Protein AF-A0A2E0KK40-F1 (afdb_monomer)

Structure (mmCIF, N/CA/C/O backbone):
data_AF-A0A2E0KK40-F1
#
_entry.id   AF-A0A2E0KK40-F1
#
loop_
_atom_site.group_PDB
_atom_site.id
_atom_site.type_symbol
_atom_site.label_atom_id
_atom_site.label_alt_id
_atom_site.label_comp_id
_atom_site.label_asym_id
_atom_site.label_entity_id
_atom_site.label_seq_id
_atom_site.pdbx_PDB_ins_code
_atom_site.Cartn_x
_atom_site.Cartn_y
_atom_site.Cartn_z
_atom_site.occupancy
_atom_site.B_iso_or_equiv
_atom_site.auth_seq_id
_atom_site.auth_comp_id
_atom_site.auth_asym_id
_atom_site.auth_atom_id
_atom_site.pdbx_PDB_model_num
ATOM 1 N N . MET A 1 1 ? -21.099 -7.842 -0.359 1.00 49.78 1 MET A N 1
ATOM 2 C CA . MET A 1 1 ? -20.176 -6.878 -1.002 1.00 49.78 1 MET A CA 1
ATOM 3 C C . MET A 1 1 ? -20.181 -5.511 -0.314 1.00 49.78 1 MET A C 1
ATOM 5 O O . MET A 1 1 ? -19.124 -5.120 0.148 1.00 49.78 1 MET A O 1
ATOM 9 N N . ARG A 1 2 ? -21.330 -4.825 -0.151 1.00 49.62 2 ARG A N 1
ATOM 10 C CA . ARG A 1 2 ? -21.441 -3.469 0.452 1.00 49.62 2 ARG A CA 1
ATOM 11 C C . ARG A 1 2 ? -20.616 -3.225 1.730 1.00 49.62 2 ARG A C 1
ATOM 13 O O . ARG A 1 2 ? -19.920 -2.221 1.804 1.00 49.62 2 ARG A O 1
ATOM 20 N N . LYS A 1 3 ? -20.634 -4.169 2.679 1.00 54.25 3 LYS A N 1
ATOM 21 C CA . LYS A 1 3 ? -19.889 -4.084 3.948 1.00 54.25 3 LYS A CA 1
ATOM 22 C C . LYS A 1 3 ? -18.373 -3.895 3.777 1.00 54.25 3 LYS A C 1
ATOM 24 O O . LYS A 1 3 ? -17.741 -3.177 4.538 1.00 54.25 3 LYS A O 1
ATOM 29 N N . TYR A 1 4 ? -17.778 -4.443 2.715 1.00 53.44 4 TYR A N 1
ATOM 30 C CA . TYR A 1 4 ? -16.333 -4.349 2.467 1.00 53.44 4 TYR A CA 1
ATOM 31 C C . TYR A 1 4 ? -15.886 -2.981 1.927 1.00 53.44 4 TYR A C 1
ATOM 33 O O . TYR A 1 4 ? -14.700 -2.680 1.992 1.00 53.44 4 TYR A O 1
ATOM 41 N N . PHE A 1 5 ? -16.821 -2.149 1.451 1.00 51.41 5 PHE A N 1
ATOM 42 C CA . PHE A 1 5 ? -16.537 -0.867 0.791 1.00 51.41 5 PHE A CA 1
ATOM 43 C C . PHE A 1 5 ? -16.977 0.363 1.603 1.00 51.41 5 PHE A C 1
ATOM 45 O O . PHE A 1 5 ? -16.934 1.478 1.094 1.00 51.41 5 PHE A O 1
ATOM 52 N N . GLN A 1 6 ? -17.415 0.184 2.852 1.00 61.12 6 GLN A N 1
ATOM 53 C CA . GLN A 1 6 ? -17.840 1.276 3.732 1.00 61.12 6 GLN A CA 1
ATOM 54 C C . GLN A 1 6 ? -16.865 1.454 4.898 1.00 61.12 6 GLN A C 1
ATOM 56 O O . GLN A 1 6 ? -16.451 0.482 5.524 1.00 61.12 6 GLN A O 1
ATOM 61 N N . PHE A 1 7 ? -16.546 2.704 5.230 1.00 67.19 7 PHE A N 1
ATOM 62 C CA . PHE A 1 7 ? -15.665 3.083 6.344 1.00 67.19 7 PHE A CA 1
ATOM 63 C C . PHE A 1 7 ? -16.337 3.015 7.731 1.00 67.19 7 PHE A C 1
ATOM 65 O O . PHE A 1 7 ? -15.792 3.499 8.715 1.00 67.19 7 PHE A O 1
ATOM 72 N N . THR A 1 8 ? -17.537 2.445 7.830 1.00 68.94 8 THR A N 1
ATOM 73 C CA . THR A 1 8 ? -18.388 2.522 9.029 1.00 68.94 8 THR A CA 1
ATOM 74 C C . THR A 1 8 ? -18.225 1.349 9.994 1.00 68.94 8 THR A C 1
ATOM 76 O O . THR A 1 8 ? -18.712 1.408 11.118 1.00 68.94 8 THR A O 1
ATOM 79 N N . GLU A 1 9 ? -17.572 0.270 9.569 1.00 84.00 9 GLU A N 1
ATOM 80 C CA . GLU A 1 9 ? -17.399 -0.945 10.371 1.00 84.00 9 GLU A CA 1
ATOM 81 C C . GLU A 1 9 ? -15.972 -1.067 10.917 1.00 84.00 9 GLU A C 1
ATOM 83 O O . GLU A 1 9 ? -15.040 -0.453 10.407 1.00 84.00 9 GLU A O 1
ATOM 88 N N . THR A 1 10 ? -15.782 -1.899 11.940 1.00 91.44 10 THR A N 1
ATOM 89 C CA . THR A 1 10 ? -14.471 -2.140 12.556 1.00 91.44 10 THR A CA 1
ATOM 90 C C . THR A 1 10 ? -14.002 -3.569 12.318 1.00 91.44 10 THR A C 1
ATOM 92 O O . THR A 1 10 ? -14.816 -4.488 12.194 1.00 91.44 10 THR A O 1
ATOM 95 N N . ILE A 1 11 ? -12.683 -3.769 12.294 1.00 93.38 11 ILE A N 1
ATOM 96 C CA . ILE A 1 11 ? -12.059 -5.091 12.136 1.00 93.38 11 ILE A CA 1
ATOM 97 C C . ILE A 1 11 ? -11.094 -5.410 13.286 1.00 93.38 11 ILE A C 1
ATOM 99 O O . ILE A 1 11 ? -10.470 -4.517 13.871 1.00 93.38 11 ILE A O 1
ATOM 103 N N . SER A 1 12 ? -10.983 -6.702 13.606 1.00 94.31 12 SER A N 1
ATOM 104 C CA . SER A 1 12 ? -10.024 -7.233 14.581 1.00 94.31 12 SER A CA 1
ATOM 105 C C . SER A 1 12 ? -8.595 -7.211 14.026 1.00 94.31 12 SER A C 1
ATOM 107 O O . SER A 1 12 ? -8.398 -7.073 12.819 1.00 94.31 12 SER A O 1
ATOM 109 N N . GLY A 1 13 ? -7.595 -7.394 14.895 1.00 93.06 13 GLY A N 1
ATOM 110 C CA . GLY A 1 13 ? -6.191 -7.531 14.481 1.00 93.06 13 GLY A CA 1
ATOM 111 C C . GLY A 1 13 ? -5.953 -8.735 13.561 1.00 93.06 13 GLY A C 1
ATOM 112 O O . GLY A 1 13 ? -5.247 -8.621 12.565 1.00 93.06 13 GLY A O 1
ATOM 113 N N . LEU A 1 14 ? -6.634 -9.860 13.813 1.00 93.25 14 LEU A N 1
ATOM 114 C CA . LEU A 1 14 ? -6.574 -11.034 12.936 1.00 93.25 14 LEU A CA 1
ATOM 115 C C . LEU A 1 14 ? -7.171 -10.746 11.551 1.00 93.25 14 LEU A C 1
ATOM 117 O O . LEU A 1 14 ? -6.553 -11.054 10.538 1.00 93.25 14 LEU A O 1
ATOM 121 N N . ASN A 1 15 ? -8.349 -10.116 11.485 1.00 93.12 15 ASN A N 1
ATOM 122 C CA . ASN A 1 15 ? -8.947 -9.743 10.200 1.00 93.12 15 ASN A CA 1
ATOM 123 C C . ASN A 1 15 ? -8.103 -8.698 9.466 1.00 93.12 15 ASN A C 1
ATOM 125 O O . ASN A 1 15 ? -8.040 -8.730 8.242 1.00 93.12 15 ASN A O 1
ATOM 129 N N . TYR A 1 16 ? -7.457 -7.787 10.196 1.00 95.25 16 TYR A N 1
ATOM 130 C CA . TYR A 1 16 ? -6.485 -6.856 9.634 1.00 95.25 16 TYR A CA 1
ATOM 131 C C . TYR A 1 16 ? -5.321 -7.612 8.981 1.00 95.25 16 TYR A C 1
ATOM 133 O O . TYR A 1 16 ? -5.089 -7.432 7.790 1.00 95.25 16 TYR A O 1
ATOM 141 N N . PHE A 1 17 ? -4.686 -8.544 9.699 1.00 95.50 17 PHE A N 1
ATOM 142 C CA . PHE A 1 17 ? -3.610 -9.387 9.167 1.00 95.50 17 PHE A CA 1
ATOM 143 C C . PHE A 1 17 ? -4.011 -10.151 7.900 1.00 95.50 17 PHE A C 1
ATOM 145 O O . PHE A 1 17 ? -3.331 -10.077 6.880 1.00 95.50 17 PHE A O 1
ATOM 152 N N . LEU A 1 18 ? -5.152 -10.846 7.934 1.00 95.25 18 LEU A N 1
ATOM 153 C CA . LEU A 1 18 ? -5.648 -11.611 6.786 1.00 95.25 18 LEU A CA 1
ATOM 154 C C . LEU A 1 18 ? -5.932 -10.715 5.575 1.00 95.25 18 LEU A C 1
ATOM 156 O O . LEU A 1 18 ? -5.722 -11.128 4.436 1.00 95.25 18 LEU A O 1
ATOM 160 N N . ARG A 1 19 ? -6.382 -9.477 5.803 1.00 94.31 19 ARG A N 1
ATOM 161 C CA . ARG A 1 19 ? -6.578 -8.498 4.731 1.00 94.31 19 ARG A CA 1
ATOM 162 C C . ARG A 1 19 ? -5.255 -7.993 4.167 1.00 94.31 19 ARG A C 1
ATOM 164 O O . ARG A 1 19 ? -5.191 -7.814 2.961 1.00 94.31 19 ARG A O 1
ATOM 171 N N . LEU A 1 20 ? -4.201 -7.836 4.970 1.00 94.62 20 LEU A N 1
ATOM 172 C CA . LEU A 1 20 ? -2.863 -7.535 4.441 1.00 94.62 20 LEU A CA 1
ATOM 173 C C . LEU A 1 20 ? -2.368 -8.654 3.512 1.00 94.62 20 LEU A C 1
ATOM 175 O O . LEU A 1 20 ? -1.895 -8.376 2.414 1.00 94.62 20 LEU A O 1
ATOM 179 N N . LEU A 1 21 ? -2.566 -9.920 3.893 1.00 95.31 21 LEU A N 1
ATOM 180 C CA . LEU A 1 21 ? -2.242 -11.056 3.022 1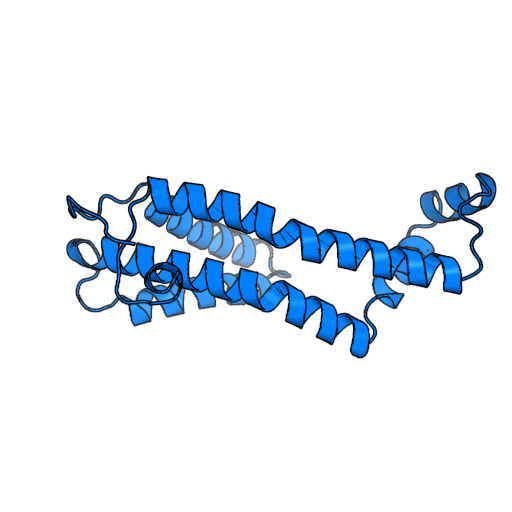.00 95.31 21 LEU A CA 1
ATOM 181 C C . LEU A 1 21 ? -3.087 -11.058 1.742 1.00 95.31 21 LEU A C 1
ATOM 183 O O . LEU A 1 21 ? -2.569 -11.286 0.652 1.00 95.31 21 LEU A O 1
ATOM 187 N N . PHE A 1 22 ? -4.383 -10.756 1.848 1.00 94.75 22 PHE A N 1
ATOM 188 C CA . PHE A 1 22 ? -5.249 -10.638 0.676 1.00 94.75 22 PHE A CA 1
ATOM 189 C C . PHE A 1 22 ? -4.845 -9.474 -0.237 1.00 94.75 22 PHE A C 1
ATOM 191 O O . PHE A 1 22 ? -4.934 -9.600 -1.454 1.00 94.75 22 PHE A O 1
ATOM 198 N N . PHE A 1 23 ? -4.359 -8.362 0.317 1.00 94.75 23 PHE A N 1
ATOM 199 C CA . PHE A 1 23 ? -3.832 -7.253 -0.475 1.00 94.75 23 PHE A CA 1
ATOM 200 C C . PHE A 1 23 ? -2.634 -7.687 -1.328 1.00 94.75 23 PHE A C 1
ATOM 202 O O . PHE A 1 23 ? -2.600 -7.347 -2.504 1.00 94.75 23 PHE A O 1
ATOM 209 N N . ILE A 1 24 ? -1.723 -8.515 -0.802 1.00 94.38 24 ILE A N 1
ATOM 210 C CA . ILE A 1 24 ? -0.617 -9.091 -1.594 1.00 94.38 24 ILE A CA 1
ATOM 211 C C . ILE A 1 24 ? -1.165 -9.884 -2.790 1.00 94.38 24 ILE A C 1
ATOM 213 O O . ILE A 1 24 ? -0.683 -9.736 -3.911 1.00 94.38 24 ILE A O 1
ATOM 217 N N . VAL A 1 25 ? -2.225 -10.670 -2.584 1.00 94.00 25 VAL A N 1
ATOM 218 C CA . VAL A 1 25 ? -2.897 -11.405 -3.670 1.00 94.00 25 VAL A CA 1
ATOM 219 C C . VAL A 1 25 ? -3.538 -10.448 -4.686 1.00 94.00 25 VAL A C 1
ATOM 221 O O . VAL A 1 25 ? -3.467 -10.694 -5.889 1.00 94.00 25 VAL A O 1
ATOM 224 N N . LEU A 1 26 ? -4.112 -9.326 -4.238 1.00 93.12 26 LEU A N 1
ATOM 225 C CA . LEU A 1 26 ? -4.667 -8.291 -5.121 1.00 93.12 26 LEU A CA 1
ATOM 226 C C . LEU A 1 26 ? -3.609 -7.571 -5.971 1.00 93.12 26 LEU A C 1
ATOM 228 O O . LEU A 1 26 ? -3.980 -6.941 -6.960 1.00 93.12 26 LEU A O 1
ATOM 232 N N . LEU A 1 27 ? -2.319 -7.667 -5.634 1.00 94.69 27 LEU A N 1
ATOM 233 C CA . LEU A 1 27 ? -1.234 -7.118 -6.455 1.00 94.69 27 LEU A CA 1
ATOM 234 C C . LEU A 1 27 ? -0.843 -8.033 -7.623 1.00 94.69 27 LEU A C 1
ATOM 236 O O . LEU A 1 27 ? -0.197 -7.563 -8.558 1.00 94.69 27 LEU A O 1
ATOM 2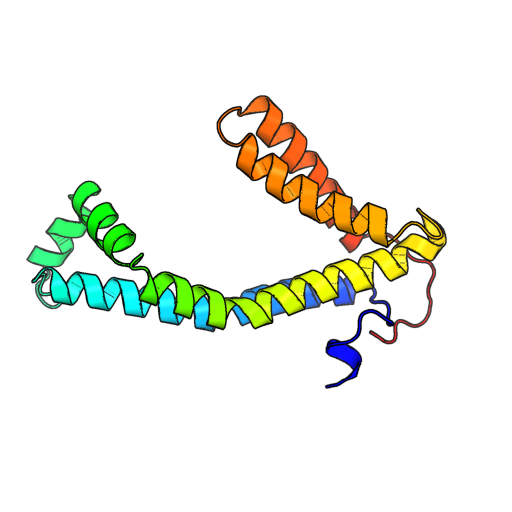40 N N . ILE A 1 28 ? -1.264 -9.304 -7.633 1.00 95.00 28 ILE A N 1
ATOM 241 C CA . ILE A 1 28 ? -0.913 -10.260 -8.698 1.00 95.00 28 ILE A CA 1
ATOM 242 C C . ILE A 1 28 ? -1.309 -9.747 -10.097 1.00 95.00 28 ILE A C 1
ATOM 244 O O . ILE A 1 28 ? -0.460 -9.779 -10.986 1.00 95.00 28 ILE A O 1
ATOM 248 N N . PRO A 1 29 ? -2.527 -9.217 -10.338 1.00 94.56 29 PRO A N 1
ATOM 249 C CA . PRO A 1 29 ? -2.881 -8.657 -11.644 1.00 94.56 29 PRO A CA 1
ATOM 250 C C . PRO A 1 29 ? -1.998 -7.473 -12.058 1.00 94.56 29 PRO A C 1
ATOM 252 O O . PRO A 1 29 ? -1.661 -7.348 -13.233 1.00 94.56 29 PRO A O 1
ATOM 255 N N . VAL A 1 30 ? -1.593 -6.629 -11.100 1.00 95.75 30 VAL A N 1
ATOM 256 C CA . VAL A 1 30 ? -0.677 -5.503 -11.348 1.00 95.75 30 VAL A CA 1
ATOM 257 C C . VAL A 1 30 ? 0.698 -6.030 -11.755 1.00 95.75 30 VAL A C 1
ATOM 259 O O . VAL A 1 30 ? 1.267 -5.550 -12.730 1.00 95.75 30 VAL A O 1
ATOM 262 N N . MET A 1 31 ? 1.204 -7.057 -11.065 1.00 95.69 31 MET A N 1
ATOM 263 C CA . MET A 1 31 ? 2.476 -7.699 -11.403 1.00 95.69 31 MET A CA 1
ATOM 264 C C . MET A 1 31 ? 2.449 -8.366 -12.780 1.00 95.69 31 MET A C 1
ATOM 266 O O . MET A 1 31 ? 3.381 -8.188 -13.557 1.00 95.69 31 MET A O 1
ATOM 270 N N . ILE A 1 32 ? 1.387 -9.110 -13.103 1.00 96.38 32 ILE A N 1
ATOM 271 C CA . ILE A 1 32 ? 1.232 -9.751 -14.418 1.00 96.38 32 ILE A CA 1
ATOM 272 C C . ILE A 1 32 ? 1.236 -8.690 -15.520 1.00 96.38 32 ILE A C 1
ATOM 274 O O . ILE A 1 32 ? 1.944 -8.840 -16.514 1.00 96.38 32 ILE A O 1
ATOM 278 N N . LEU A 1 33 ? 0.480 -7.605 -15.331 1.00 96.69 33 LEU A N 1
ATOM 279 C CA . LEU A 1 33 ? 0.455 -6.497 -16.279 1.00 96.69 33 LEU A CA 1
ATOM 280 C C . LEU A 1 33 ? 1.833 -5.841 -16.413 1.00 96.69 33 LEU A C 1
ATOM 282 O O . LEU A 1 33 ? 2.273 -5.590 -17.529 1.00 96.69 33 LEU A O 1
ATOM 286 N N . PHE A 1 34 ? 2.532 -5.603 -15.304 1.00 96.25 34 PHE A N 1
ATOM 287 C CA . PHE A 1 34 ? 3.882 -5.047 -15.325 1.00 96.25 34 PHE A CA 1
ATOM 288 C C . PHE A 1 34 ? 4.847 -5.921 -16.139 1.00 96.25 34 PHE A C 1
ATOM 290 O O . PHE A 1 34 ? 5.488 -5.418 -17.058 1.00 96.25 34 PHE A O 1
ATOM 297 N N . PHE A 1 35 ? 4.891 -7.233 -15.887 1.00 94.62 35 PHE A N 1
ATOM 298 C CA . PHE A 1 35 ? 5.744 -8.145 -16.659 1.00 94.62 35 PHE A CA 1
ATOM 299 C C . PHE A 1 35 ? 5.358 -8.213 -18.136 1.00 94.62 35 PHE A C 1
ATOM 301 O O . PHE A 1 35 ? 6.235 -8.288 -18.993 1.00 94.62 35 PHE A O 1
ATOM 308 N N . PHE A 1 36 ? 4.065 -8.143 -18.452 1.00 95.00 36 PHE A N 1
ATOM 309 C CA . PHE A 1 36 ? 3.608 -8.064 -19.836 1.00 95.00 36 PHE A CA 1
ATOM 310 C C . PHE A 1 36 ? 4.124 -6.797 -20.536 1.00 95.00 36 PHE A C 1
ATOM 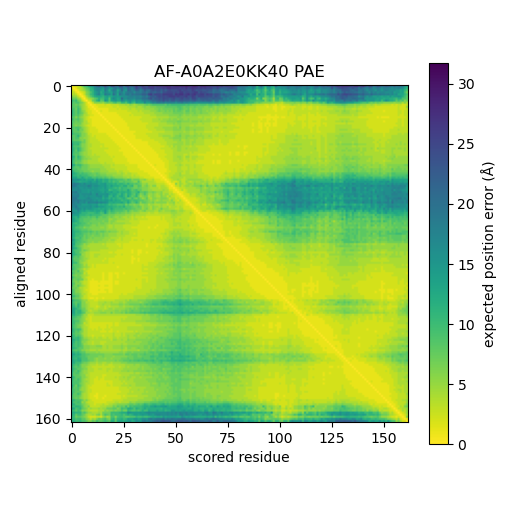312 O O . PHE A 1 36 ? 4.574 -6.865 -21.679 1.00 95.00 36 PHE A O 1
ATOM 319 N N . LEU A 1 37 ? 4.104 -5.650 -19.852 1.00 95.56 37 LEU A N 1
ATOM 320 C CA . LEU A 1 37 ? 4.629 -4.392 -20.385 1.00 95.56 37 LEU A CA 1
ATOM 321 C C . LEU A 1 37 ? 6.150 -4.442 -20.573 1.00 95.56 37 LEU A C 1
ATOM 323 O O . LEU A 1 37 ? 6.625 -4.016 -21.620 1.00 95.56 37 LEU A O 1
ATOM 327 N N . VAL A 1 38 ? 6.897 -5.028 -19.632 1.00 93.44 38 VAL A N 1
ATOM 328 C CA . VAL A 1 38 ? 8.343 -5.285 -19.800 1.00 93.44 38 VAL A CA 1
ATOM 329 C C . VAL A 1 38 ? 8.597 -6.173 -21.018 1.00 93.44 38 VAL A C 1
ATOM 331 O O . VAL A 1 38 ? 9.410 -5.827 -21.868 1.00 93.44 38 VAL A O 1
ATOM 334 N N . GLY A 1 39 ? 7.858 -7.275 -21.165 1.00 91.12 39 GLY A N 1
ATOM 335 C CA . GLY A 1 39 ? 7.986 -8.166 -22.321 1.00 91.12 39 GLY A CA 1
ATOM 336 C C . GLY A 1 39 ? 7.699 -7.467 -23.653 1.00 91.12 39 GLY A C 1
ATOM 337 O O . GLY A 1 39 ? 8.382 -7.720 -24.643 1.00 91.12 39 GLY A O 1
ATOM 338 N N . LYS A 1 40 ? 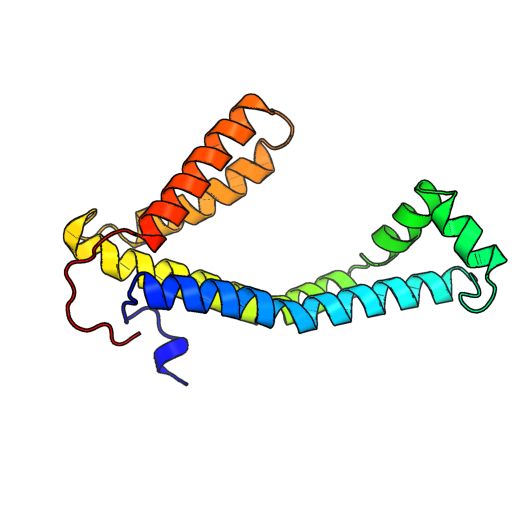6.729 -6.546 -23.679 1.00 92.06 40 LYS A N 1
ATOM 339 C CA . LYS A 1 40 ? 6.448 -5.709 -24.851 1.00 92.06 40 LYS A CA 1
ATOM 340 C C . LYS A 1 40 ? 7.642 -4.824 -25.223 1.00 92.06 40 LYS A C 1
ATOM 342 O O . LYS A 1 40 ? 7.959 -4.747 -26.406 1.00 92.06 40 LYS A O 1
ATOM 347 N N . GLU A 1 41 ? 8.293 -4.187 -24.254 1.00 91.88 41 GLU A N 1
ATOM 348 C CA . GLU A 1 41 ? 9.474 -3.353 -24.524 1.00 91.88 41 GLU A CA 1
ATOM 349 C C . GLU A 1 41 ? 10.676 -4.187 -24.987 1.00 91.88 41 GLU A C 1
ATOM 351 O O . GLU A 1 41 ? 11.373 -3.786 -25.914 1.00 91.88 41 GLU A O 1
ATOM 356 N N . ILE A 1 42 ? 10.867 -5.394 -24.440 1.00 90.38 42 ILE A N 1
ATOM 357 C CA . ILE A 1 42 ? 11.898 -6.335 -24.916 1.00 90.38 42 ILE A CA 1
ATOM 358 C C . ILE A 1 42 ? 11.652 -6.739 -26.377 1.00 90.38 42 ILE A C 1
ATOM 360 O O . ILE A 1 42 ? 12.575 -6.763 -27.184 1.00 90.38 42 ILE A O 1
ATOM 364 N N . MET A 1 43 ? 10.403 -7.020 -26.755 1.00 87.81 43 MET A N 1
ATOM 365 C CA . MET A 1 43 ? 10.076 -7.318 -28.155 1.00 87.81 43 MET A CA 1
ATOM 366 C C . MET A 1 43 ? 10.278 -6.098 -29.068 1.00 87.81 43 MET A C 1
ATOM 368 O O . MET A 1 43 ? 10.664 -6.252 -30.225 1.00 87.81 43 MET A O 1
ATOM 372 N N . ALA A 1 44 ? 10.031 -4.888 -28.562 1.00 88.75 44 ALA A N 1
ATOM 373 C CA . ALA A 1 44 ? 10.219 -3.650 -29.314 1.00 88.75 44 ALA A CA 1
ATOM 374 C C . ALA A 1 44 ? 11.700 -3.277 -29.507 1.00 88.75 44 ALA A C 1
ATOM 376 O O . ALA A 1 44 ? 12.032 -2.656 -30.516 1.00 88.75 44 ALA A O 1
ATOM 377 N N . SER A 1 45 ? 12.588 -3.677 -28.591 1.00 87.31 45 SER A N 1
ATOM 378 C CA . SER A 1 45 ? 14.033 -3.430 -28.696 1.00 87.31 45 SER A CA 1
ATOM 379 C C . SER A 1 45 ? 14.742 -4.327 -29.718 1.00 87.31 45 SER A C 1
ATOM 381 O O . SER A 1 45 ? 15.914 -4.108 -30.020 1.00 87.31 45 SER A O 1
ATOM 383 N N . GLY A 1 46 ? 14.043 -5.320 -30.281 1.00 84.75 46 GLY A N 1
ATOM 384 C CA . GLY A 1 46 ? 14.599 -6.265 -31.252 1.00 84.75 46 GLY A CA 1
ATOM 385 C C . GLY A 1 46 ? 15.388 -7.415 -30.623 1.00 84.75 46 GLY A C 1
ATOM 386 O O . GLY A 1 46 ? 16.037 -8.169 -31.346 1.00 84.75 46 GLY A O 1
ATOM 387 N N . ILE A 1 47 ? 15.327 -7.569 -29.296 1.00 85.88 47 ILE A N 1
ATOM 388 C CA . ILE A 1 47 ? 15.922 -8.703 -28.589 1.00 85.88 47 ILE A CA 1
ATOM 389 C C . ILE A 1 47 ? 15.054 -9.942 -28.824 1.00 85.88 47 ILE A C 1
ATOM 391 O O . ILE A 1 47 ? 13.903 -10.010 -28.388 1.00 85.88 47 ILE A O 1
ATOM 395 N N . ASP A 1 48 ? 15.622 -10.947 -29.491 1.00 83.69 48 ASP A N 1
ATOM 396 C CA . ASP A 1 48 ? 14.967 -12.242 -29.650 1.00 83.69 48 ASP A CA 1
ATOM 397 C C . ASP A 1 48 ? 15.142 -13.087 -28.388 1.00 83.69 48 ASP A C 1
ATOM 399 O O . ASP A 1 48 ? 16.140 -13.780 -28.224 1.00 83.69 48 ASP A O 1
ATOM 403 N N . VAL A 1 49 ? 14.150 -13.057 -27.499 1.00 80.38 49 VAL A N 1
ATOM 404 C CA . VAL A 1 49 ? 14.148 -13.805 -26.227 1.00 80.38 49 VAL A CA 1
ATOM 405 C C . VAL A 1 49 ? 14.216 -15.330 -26.429 1.00 80.38 49 VAL A C 1
ATOM 407 O O . VAL A 1 49 ? 14.474 -16.064 -25.476 1.00 80.38 49 VAL A O 1
ATOM 410 N N . MET A 1 50 ? 14.010 -15.830 -27.654 1.00 83.62 50 MET A N 1
ATOM 411 C CA . MET A 1 50 ? 14.189 -17.246 -27.989 1.00 83.62 50 MET A CA 1
ATOM 412 C C . MET A 1 50 ? 15.646 -17.605 -28.313 1.00 83.62 50 MET A C 1
ATOM 414 O O . MET A 1 50 ? 15.978 -18.792 -28.343 1.00 83.62 50 MET A O 1
ATOM 418 N N . ASP A 1 51 ? 16.515 -16.613 -28.519 1.00 86.25 51 ASP A N 1
ATOM 419 C CA . ASP A 1 51 ? 17.957 -16.782 -28.673 1.00 86.25 51 ASP A CA 1
ATOM 420 C C . ASP A 1 51 ? 18.665 -16.635 -27.309 1.00 86.25 51 ASP A C 1
ATOM 422 O O . ASP A 1 51 ? 18.719 -15.536 -26.750 1.00 86.25 51 ASP A O 1
ATOM 426 N N . PRO A 1 52 ? 19.271 -17.708 -26.765 1.00 83.12 52 PRO A N 1
ATOM 427 C CA . PRO A 1 52 ? 20.011 -17.648 -25.504 1.00 83.12 52 PRO A CA 1
ATOM 428 C C . PRO A 1 52 ? 21.135 -16.603 -25.487 1.00 83.12 52 PRO A C 1
ATOM 430 O O . PRO A 1 52 ? 21.477 -16.087 -24.420 1.00 83.12 52 PRO A O 1
ATOM 433 N N . SER A 1 53 ?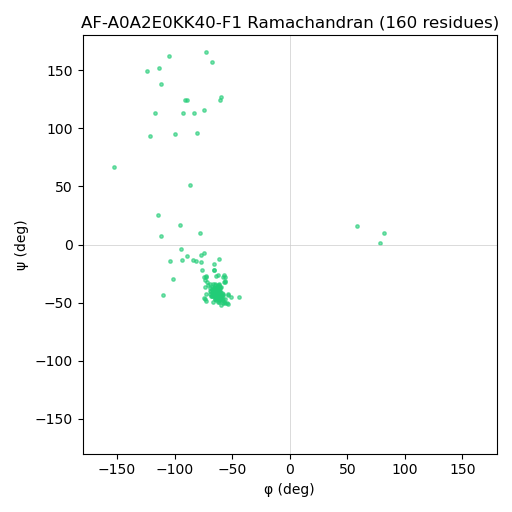 21.713 -16.276 -26.648 1.00 83.31 53 SER A N 1
ATOM 434 C CA . SER A 1 53 ? 22.776 -15.275 -26.745 1.00 83.31 53 SER A CA 1
ATOM 435 C C . SER A 1 53 ? 22.259 -13.856 -26.480 1.00 83.31 53 SER A C 1
ATOM 437 O O . SER A 1 53 ? 22.941 -13.069 -25.822 1.00 83.31 53 SER A O 1
ATOM 439 N N . SER A 1 54 ? 21.021 -13.551 -26.873 1.00 80.44 54 SER A N 1
ATOM 440 C CA . SER A 1 54 ? 20.388 -12.248 -26.645 1.00 80.44 54 SER A CA 1
ATOM 441 C C . SER A 1 54 ? 19.988 -12.060 -25.171 1.00 80.44 54 SER A C 1
ATOM 443 O O . SER A 1 54 ? 20.160 -10.982 -24.602 1.00 80.44 54 SER A O 1
ATOM 445 N N . VAL A 1 55 ? 19.546 -13.137 -24.511 1.00 81.44 55 VAL A N 1
ATOM 446 C CA . VAL A 1 55 ? 19.218 -13.146 -23.077 1.00 81.44 55 VAL A CA 1
ATOM 447 C C . VAL A 1 55 ? 20.478 -12.929 -22.241 1.00 81.44 55 VAL A C 1
ATOM 449 O O . VAL A 1 55 ? 20.460 -12.159 -21.280 1.00 81.44 55 VAL A O 1
ATOM 452 N N . SER A 1 56 ? 21.599 -13.528 -22.656 1.00 82.75 56 SER A N 1
ATOM 453 C CA . SER A 1 56 ? 22.895 -13.307 -22.008 1.00 82.75 56 SER A CA 1
ATOM 454 C C . SER A 1 56 ? 23.377 -11.856 -22.125 1.00 82.75 56 SER A C 1
ATOM 456 O O . SER A 1 56 ? 24.091 -11.380 -21.245 1.00 82.75 56 SER A O 1
ATOM 458 N N . ALA A 1 57 ? 22.962 -11.123 -23.164 1.00 79.06 57 ALA A N 1
ATOM 459 C CA . ALA A 1 57 ? 23.285 -9.706 -23.295 1.00 79.06 57 ALA A CA 1
ATOM 460 C C . ALA A 1 57 ? 22.545 -8.854 -22.250 1.00 79.06 57 ALA A C 1
ATOM 462 O O . ALA A 1 57 ? 23.148 -7.951 -21.684 1.00 79.06 57 ALA A O 1
ATOM 463 N N . ILE A 1 58 ? 21.286 -9.180 -21.926 1.00 82.50 58 ILE A N 1
ATOM 464 C CA . ILE A 1 58 ? 20.535 -8.505 -20.850 1.00 82.50 58 ILE A CA 1
ATOM 465 C C . ILE A 1 58 ? 21.145 -8.817 -19.478 1.00 82.50 58 ILE A C 1
ATOM 467 O O . ILE A 1 58 ? 21.272 -7.926 -18.644 1.00 82.50 58 ILE A O 1
ATOM 471 N N . GLU A 1 59 ? 21.522 -10.073 -19.226 1.00 84.31 59 GLU A N 1
ATOM 472 C CA . GLU A 1 59 ? 22.085 -10.484 -17.931 1.00 84.31 59 GLU A CA 1
ATOM 473 C C . GLU A 1 59 ? 23.440 -9.818 -17.648 1.00 84.31 59 GLU A C 1
ATOM 475 O O . GLU A 1 59 ? 23.724 -9.435 -16.513 1.00 84.31 59 GLU A O 1
ATOM 480 N N . ASN A 1 60 ? 24.260 -9.647 -18.688 1.00 88.56 60 ASN A N 1
ATOM 481 C CA . ASN A 1 60 ? 25.594 -9.064 -18.570 1.00 88.56 60 ASN A CA 1
ATOM 482 C C . ASN A 1 60 ? 25.618 -7.533 -18.717 1.00 88.56 60 ASN A C 1
ATOM 484 O O . ASN A 1 60 ? 26.653 -6.925 -18.437 1.00 88.56 60 ASN A O 1
ATOM 488 N N . ASP A 1 61 ? 24.507 -6.907 -19.120 1.00 90.12 61 ASP A N 1
ATOM 489 C CA . ASP A 1 61 ? 24.386 -5.455 -19.259 1.00 90.12 61 ASP A CA 1
ATOM 490 C C . ASP A 1 61 ? 23.254 -4.884 -18.375 1.00 90.12 61 ASP A C 1
ATOM 492 O O . ASP A 1 61 ? 22.091 -4.790 -18.787 1.00 90.12 61 ASP A O 1
ATOM 496 N N . PRO A 1 62 ? 23.577 -4.442 -17.145 1.00 88.00 62 PRO A N 1
ATOM 497 C CA . PRO A 1 62 ? 22.590 -3.853 -16.247 1.00 88.00 62 PRO A CA 1
ATOM 498 C C . PRO A 1 62 ? 22.026 -2.518 -16.758 1.00 88.00 62 PRO A C 1
ATOM 500 O O . PRO A 1 62 ? 20.932 -2.134 -16.338 1.00 88.00 62 PRO A O 1
ATOM 503 N N . ALA A 1 63 ? 22.732 -1.805 -17.647 1.00 91.88 63 ALA A N 1
ATOM 504 C CA . ALA A 1 63 ? 22.220 -0.572 -18.239 1.00 91.88 63 ALA A CA 1
ATOM 505 C C . ALA A 1 63 ? 21.110 -0.883 -19.248 1.00 91.88 63 ALA A C 1
ATOM 507 O O . ALA A 1 63 ? 20.052 -0.256 -19.193 1.00 91.88 63 ALA A O 1
ATOM 508 N N . LEU A 1 64 ? 21.303 -1.911 -20.078 1.00 89.56 64 LEU A N 1
ATOM 509 C CA . LEU A 1 64 ? 20.271 -2.417 -20.983 1.00 89.56 64 LEU A CA 1
ATOM 510 C C . LEU A 1 64 ? 19.044 -2.924 -20.212 1.00 89.56 64 LEU A C 1
ATOM 512 O O . LEU A 1 64 ? 17.912 -2.584 -20.550 1.00 89.56 64 LEU A O 1
ATOM 516 N N . ALA A 1 65 ? 19.243 -3.694 -19.138 1.00 89.06 65 ALA A N 1
ATOM 517 C CA . ALA A 1 65 ? 18.137 -4.159 -18.298 1.00 89.06 65 ALA A CA 1
ATOM 518 C C . ALA A 1 65 ? 17.335 -2.986 -17.700 1.00 89.06 65 ALA A C 1
ATOM 520 O O . ALA A 1 65 ? 16.100 -3.010 -17.690 1.00 89.06 65 ALA A O 1
ATOM 521 N N . LEU A 1 66 ? 18.023 -1.937 -17.238 1.00 92.06 66 LEU A N 1
ATOM 522 C CA . LEU A 1 66 ? 17.379 -0.732 -16.722 1.00 92.06 66 LEU A CA 1
ATOM 523 C C . LEU A 1 66 ? 16.641 0.040 -17.822 1.00 92.06 66 LEU A C 1
ATOM 525 O O . LEU A 1 66 ? 15.537 0.522 -17.575 1.00 92.06 66 LEU A O 1
ATOM 529 N N . GLU A 1 67 ? 17.203 0.148 -19.025 1.00 92.25 67 GLU A N 1
ATOM 530 C CA . GLU A 1 67 ? 16.555 0.794 -20.173 1.00 92.25 67 GLU A CA 1
ATOM 531 C C . GLU A 1 67 ? 15.251 0.081 -20.543 1.00 92.25 67 GLU A C 1
ATOM 533 O O . GLU A 1 67 ? 14.212 0.723 -20.672 1.00 92.25 67 GLU A O 1
ATOM 538 N N . LEU A 1 68 ? 15.265 -1.251 -20.606 1.00 91.62 68 LEU A N 1
ATOM 539 C CA . LEU A 1 68 ? 14.084 -2.055 -20.925 1.00 91.62 68 LEU A CA 1
ATOM 540 C C . LEU A 1 68 ? 12.986 -1.897 -19.870 1.00 91.62 68 LEU A C 1
ATOM 542 O O . LEU A 1 68 ? 11.812 -1.748 -20.207 1.00 91.62 68 LEU A O 1
ATOM 546 N N . VAL A 1 69 ? 13.356 -1.889 -18.585 1.00 93.44 69 VAL A N 1
ATOM 547 C CA . VAL A 1 69 ? 12.404 -1.667 -17.488 1.00 93.44 69 VAL A CA 1
ATOM 548 C C . VAL A 1 69 ? 11.884 -0.231 -17.492 1.00 93.44 69 VAL A C 1
ATOM 550 O O . VAL A 1 69 ? 10.683 -0.015 -17.344 1.00 93.44 69 VAL A O 1
ATOM 553 N N . THR A 1 70 ? 12.750 0.766 -17.668 1.00 94.06 70 THR A N 1
ATOM 554 C CA . THR A 1 70 ? 12.338 2.178 -17.636 1.00 94.06 70 THR A CA 1
ATOM 555 C C . THR A 1 70 ? 11.535 2.583 -18.870 1.00 94.06 70 THR A C 1
ATOM 557 O O . THR A 1 70 ? 10.583 3.355 -18.741 1.00 94.06 70 THR A O 1
ATOM 560 N N . GLY A 1 71 ? 11.821 1.983 -20.028 1.00 93.31 71 GLY A N 1
ATOM 561 C CA . GLY A 1 71 ? 11.053 2.113 -21.267 1.00 93.31 71 GLY A CA 1
ATOM 562 C C . GLY A 1 71 ? 9.588 1.706 -21.106 1.00 93.31 71 GLY A C 1
ATOM 563 O O . GLY A 1 71 ? 8.708 2.270 -21.758 1.00 93.31 71 GLY A O 1
ATOM 564 N N . THR A 1 72 ? 9.282 0.824 -20.146 1.00 94.06 72 THR A N 1
ATOM 565 C CA . THR A 1 72 ? 7.891 0.452 -19.848 1.00 94.06 72 THR A CA 1
ATOM 566 C C . THR A 1 72 ? 7.067 1.604 -19.287 1.00 94.06 72 THR A C 1
ATOM 568 O O . THR A 1 72 ? 5.842 1.576 -19.408 1.00 94.06 72 THR A O 1
ATOM 571 N N . PHE A 1 73 ? 7.678 2.641 -18.710 1.00 94.81 73 PHE A N 1
ATOM 572 C CA . PHE A 1 73 ? 6.966 3.745 -18.061 1.00 94.81 73 PHE A CA 1
ATOM 573 C C . PHE A 1 73 ? 6.569 4.860 -19.039 1.00 94.81 73 PHE A C 1
ATOM 575 O O . PHE A 1 73 ? 6.779 6.047 -18.795 1.00 94.81 73 PHE A O 1
ATOM 582 N N . THR A 1 74 ? 5.920 4.493 -20.144 1.00 95.44 74 THR A N 1
ATOM 583 C CA . THR A 1 74 ? 5.211 5.466 -20.989 1.00 95.44 74 THR A CA 1
ATOM 584 C C . THR A 1 74 ? 3.991 6.032 -20.255 1.00 95.44 74 THR A C 1
ATOM 586 O O . THR A 1 74 ? 3.421 5.383 -19.375 1.00 95.44 74 THR A O 1
ATOM 589 N N . THR A 1 75 ? 3.513 7.222 -20.640 1.00 95.25 75 THR A N 1
ATOM 590 C CA . THR A 1 75 ? 2.325 7.842 -20.019 1.00 95.25 75 THR A CA 1
ATOM 591 C C . THR A 1 75 ? 1.110 6.908 -20.018 1.00 95.25 75 THR A C 1
ATOM 593 O O . THR A 1 75 ? 0.421 6.794 -19.007 1.00 95.25 75 THR A O 1
ATOM 596 N N . GLY A 1 76 ? 0.863 6.197 -21.124 1.00 95.31 76 GLY A N 1
ATOM 597 C CA . GLY A 1 76 ? -0.247 5.244 -21.221 1.00 95.31 76 GLY A CA 1
ATOM 598 C C . GLY A 1 76 ? -0.086 4.043 -20.284 1.00 95.31 76 GLY A C 1
ATOM 599 O O . GLY A 1 76 ? -1.039 3.659 -19.604 1.00 95.31 76 GLY A O 1
ATOM 600 N N . ASN A 1 77 ? 1.129 3.496 -20.196 1.00 95.50 77 ASN A N 1
ATOM 601 C CA . ASN A 1 77 ? 1.445 2.364 -19.326 1.00 95.50 77 ASN A CA 1
ATOM 602 C C . ASN A 1 77 ? 1.331 2.736 -17.837 1.00 95.50 77 ASN A C 1
ATOM 604 O O . ASN A 1 77 ? 0.791 1.965 -17.045 1.00 95.50 77 ASN A O 1
ATOM 608 N N . ILE A 1 78 ? 1.753 3.945 -17.459 1.00 95.44 78 ILE A N 1
ATOM 609 C CA . ILE A 1 78 ? 1.576 4.464 -16.095 1.00 95.44 78 ILE A CA 1
ATOM 610 C C . ILE A 1 78 ? 0.085 4.551 -15.743 1.00 95.44 78 ILE A C 1
ATOM 612 O O . ILE A 1 78 ? -0.321 4.105 -14.670 1.00 95.44 78 ILE A O 1
ATOM 616 N N . ILE A 1 79 ? -0.746 5.078 -16.650 1.00 96.12 79 ILE A N 1
ATOM 617 C CA . ILE A 1 79 ? -2.192 5.208 -16.422 1.00 96.12 79 ILE A CA 1
ATOM 618 C C . ILE A 1 79 ? -2.841 3.835 -16.218 1.00 96.12 79 ILE A C 1
ATOM 620 O O . ILE A 1 79 ? -3.599 3.661 -15.264 1.00 96.12 79 ILE A O 1
ATOM 624 N N . ILE A 1 80 ? -2.553 2.848 -17.071 1.00 95.88 80 ILE A N 1
ATOM 625 C CA . ILE A 1 80 ? -3.177 1.521 -16.945 1.00 95.88 80 ILE A CA 1
ATOM 626 C C . ILE A 1 80 ? -2.701 0.778 -15.691 1.00 95.88 80 ILE A C 1
ATOM 628 O O . ILE A 1 80 ? -3.528 0.187 -14.995 1.00 95.88 80 ILE A O 1
ATOM 632 N N . LEU A 1 81 ? -1.411 0.868 -15.344 1.00 95.38 81 LEU A N 1
ATOM 633 C CA . LEU A 1 81 ? -0.882 0.309 -14.097 1.00 95.38 81 LEU A CA 1
ATOM 634 C C . LEU A 1 81 ? -1.578 0.934 -12.883 1.00 95.38 81 LEU A C 1
ATOM 636 O O . LEU A 1 81 ? -2.012 0.215 -11.982 1.00 95.38 81 LEU A O 1
ATOM 640 N N . PHE A 1 82 ? -1.766 2.256 -12.889 1.00 94.75 82 PHE A N 1
ATOM 641 C CA . PHE A 1 82 ? -2.474 2.957 -11.821 1.00 94.75 82 PHE A CA 1
ATOM 642 C C . PHE A 1 82 ? -3.950 2.546 -11.724 1.00 94.75 82 PHE A C 1
ATOM 644 O O . PHE A 1 82 ? -4.450 2.297 -10.627 1.00 94.75 82 PHE A O 1
ATOM 651 N N . LEU A 1 83 ? -4.648 2.417 -12.856 1.00 95.38 83 LEU A N 1
ATOM 652 C CA . LEU A 1 83 ? -6.053 1.995 -12.882 1.00 95.38 83 LEU A CA 1
ATOM 653 C C . LEU A 1 83 ? -6.249 0.578 -12.329 1.00 95.38 83 LEU A C 1
ATOM 655 O O . LEU A 1 83 ? -7.206 0.346 -11.591 1.00 95.38 83 LEU A O 1
ATOM 659 N N . VAL A 1 84 ? -5.345 -0.356 -12.640 1.00 95.69 84 VAL A N 1
ATOM 660 C CA . VAL A 1 84 ? -5.397 -1.731 -12.108 1.00 95.69 84 VAL A CA 1
ATOM 661 C C . VAL A 1 84 ? -4.993 -1.779 -10.632 1.00 95.69 84 VAL A C 1
ATOM 663 O O . VAL A 1 84 ? -5.520 -2.598 -9.882 1.00 95.69 8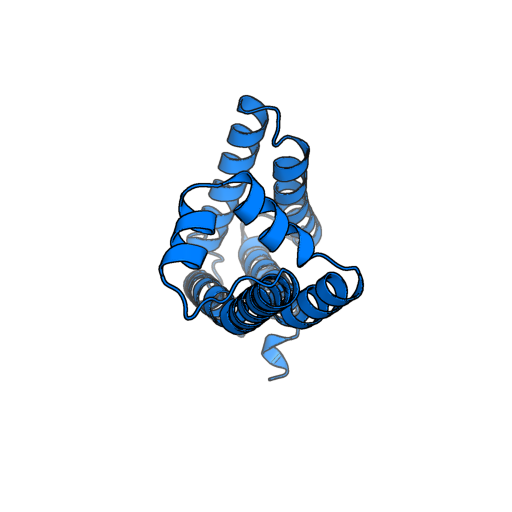4 VAL A O 1
ATOM 666 N N . PHE A 1 85 ? -4.114 -0.881 -10.184 1.00 94.75 85 PHE A N 1
ATOM 667 C CA . PHE A 1 85 ? -3.726 -0.762 -8.777 1.00 94.75 85 PHE A CA 1
ATOM 668 C C . PHE A 1 85 ? -4.812 -0.117 -7.895 1.00 94.75 85 PHE A C 1
ATOM 670 O O . PHE A 1 85 ? -4.906 -0.424 -6.704 1.00 94.75 85 PHE A O 1
ATOM 677 N N . LEU A 1 86 ? -5.671 0.738 -8.463 1.00 94.00 86 LEU A N 1
ATOM 678 C CA . LEU A 1 86 ? -6.656 1.540 -7.726 1.00 94.00 86 LEU A CA 1
ATOM 679 C C . LEU A 1 86 ? -7.583 0.728 -6.790 1.00 94.00 86 LEU A C 1
ATOM 681 O O . LEU A 1 86 ? -7.777 1.154 -5.647 1.00 94.00 86 LEU A O 1
ATOM 685 N N . PRO A 1 87 ? -8.133 -0.441 -7.181 1.00 91.56 87 PRO A N 1
ATOM 686 C CA . PRO A 1 87 ? -8.926 -1.270 -6.273 1.00 91.56 87 PRO A CA 1
ATOM 687 C C . PRO A 1 87 ? -8.119 -1.789 -5.077 1.00 91.56 87 PRO A C 1
ATOM 689 O O . PRO A 1 87 ? -8.643 -1.843 -3.963 1.00 91.56 87 PRO A O 1
ATOM 692 N N . GLY A 1 88 ? -6.847 -2.139 -5.293 1.00 93.19 88 GLY A N 1
ATOM 693 C CA . GLY A 1 88 ? -5.925 -2.543 -4.234 1.00 93.19 88 GLY A CA 1
ATOM 694 C C . GLY A 1 88 ? -5.651 -1.390 -3.272 1.00 93.19 88 GLY A C 1
ATOM 695 O O . GLY A 1 88 ? -5.788 -1.563 -2.060 1.00 93.19 88 GLY A O 1
ATOM 696 N N . LEU A 1 89 ? -5.358 -0.200 -3.809 1.00 92.94 89 LEU A N 1
ATOM 697 C CA . LEU A 1 89 ? -5.148 1.019 -3.025 1.00 92.94 89 LEU A CA 1
ATOM 698 C C . LEU A 1 89 ? -6.371 1.355 -2.159 1.00 92.94 89 LEU A C 1
ATOM 700 O O . LEU A 1 89 ? -6.250 1.613 -0.962 1.00 92.94 89 LEU A O 1
ATOM 704 N N . TRP A 1 90 ? -7.572 1.301 -2.734 1.00 91.88 90 TRP A N 1
ATOM 705 C CA . TRP A 1 90 ? -8.806 1.498 -1.975 1.00 91.88 90 TRP A CA 1
ATOM 706 C C . TRP A 1 90 ? -8.963 0.455 -0.862 1.00 91.88 90 TRP A C 1
ATOM 708 O O . TRP A 1 90 ? -9.302 0.792 0.275 1.00 91.88 90 TRP A O 1
ATOM 718 N N . PHE A 1 91 ? -8.719 -0.818 -1.178 1.00 93.25 91 PHE A N 1
ATOM 719 C CA . PHE A 1 91 ? -8.872 -1.920 -0.237 1.00 93.25 91 PHE A CA 1
ATOM 720 C C . PHE A 1 91 ? -7.934 -1.796 0.973 1.00 93.25 91 PHE A C 1
ATOM 722 O O . PHE A 1 91 ? -8.381 -2.005 2.109 1.00 93.25 91 PHE A O 1
ATOM 729 N N . ILE A 1 92 ? -6.665 -1.428 0.762 1.00 93.62 92 ILE A N 1
ATOM 730 C CA . ILE A 1 92 ? -5.706 -1.255 1.860 1.00 93.62 92 ILE A CA 1
ATOM 731 C C . ILE A 1 92 ? -6.056 -0.034 2.720 1.00 93.62 92 ILE A C 1
ATOM 733 O O . ILE A 1 92 ? -6.117 -0.154 3.944 1.00 93.62 92 ILE A O 1
ATOM 737 N N . LEU A 1 93 ? -6.429 1.095 2.107 1.00 93.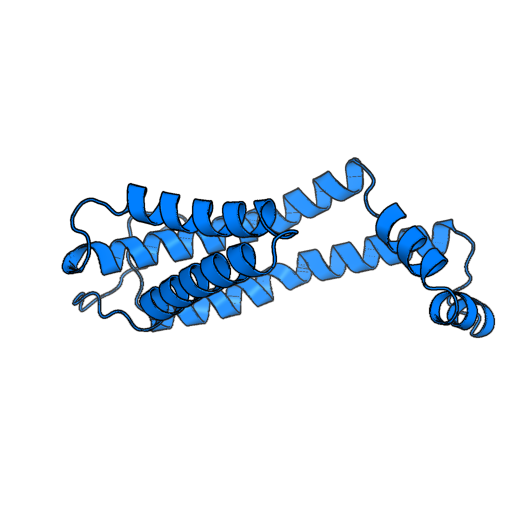56 93 LEU A N 1
ATOM 738 C CA . LEU A 1 93 ? -6.861 2.297 2.832 1.00 93.56 93 LEU A CA 1
ATOM 739 C C . LEU A 1 93 ? -8.114 2.036 3.679 1.00 93.56 93 LEU A C 1
ATOM 741 O O . LEU A 1 93 ? -8.169 2.413 4.852 1.00 93.56 93 LEU A O 1
ATOM 745 N N . ALA A 1 94 ? -9.107 1.337 3.123 1.00 93.19 94 ALA A N 1
ATOM 746 C CA . ALA A 1 94 ? -10.295 0.924 3.864 1.00 93.19 94 ALA A CA 1
ATOM 747 C C . ALA A 1 94 ? -9.941 -0.011 5.028 1.00 93.19 94 ALA A C 1
ATOM 749 O O . ALA A 1 94 ? -10.475 0.133 6.127 1.00 93.19 94 ALA A O 1
ATOM 750 N N . THR A 1 95 ? -9.020 -0.948 4.812 1.00 94.19 95 THR A N 1
ATOM 751 C CA . THR A 1 95 ? -8.560 -1.891 5.838 1.00 94.19 95 THR A CA 1
ATOM 752 C C . THR A 1 95 ? -7.896 -1.168 7.011 1.00 94.19 95 THR A C 1
ATOM 754 O O . THR A 1 95 ? -8.295 -1.390 8.159 1.00 94.19 95 THR A O 1
ATOM 757 N N . VAL A 1 96 ? -6.962 -0.255 6.738 1.00 95.06 96 VAL A N 1
ATOM 758 C CA . VAL A 1 96 ? -6.289 0.558 7.764 1.00 95.06 96 VAL A CA 1
ATOM 759 C C . VAL A 1 96 ? -7.299 1.424 8.515 1.00 95.06 96 VAL A C 1
ATOM 761 O O . VAL A 1 96 ? -7.358 1.381 9.745 1.00 95.06 96 VAL A O 1
ATOM 764 N N . TYR A 1 97 ? -8.172 2.147 7.808 1.00 94.38 97 TYR A N 1
ATOM 765 C CA . TYR A 1 97 ? -9.160 3.013 8.455 1.00 94.38 97 TYR A CA 1
ATOM 766 C C . TYR A 1 97 ? -10.118 2.233 9.364 1.00 94.38 97 TYR A C 1
ATOM 768 O O . TYR A 1 97 ? -10.375 2.641 10.501 1.00 94.38 97 TYR A O 1
ATOM 776 N N . LYS A 1 98 ? -10.637 1.085 8.902 1.00 93.50 98 LYS A N 1
ATOM 777 C CA . LYS A 1 98 ? -11.506 0.214 9.714 1.00 93.50 98 LYS A CA 1
ATOM 778 C C . LYS A 1 98 ? -10.784 -0.298 10.959 1.00 93.50 98 LYS A C 1
ATOM 780 O O . LYS A 1 98 ? -11.407 -0.466 12.012 1.00 93.50 98 LYS A O 1
ATOM 785 N N . ARG A 1 99 ? -9.479 -0.559 10.859 1.00 95.38 99 ARG A N 1
ATOM 786 C CA . ARG A 1 99 ? -8.686 -1.030 11.992 1.00 95.38 99 ARG A CA 1
ATOM 787 C C . ARG A 1 99 ? -8.424 0.076 13.008 1.00 95.38 99 ARG A C 1
ATOM 789 O O . ARG A 1 99 ? -8.675 -0.122 14.197 1.00 95.38 99 ARG A O 1
ATOM 796 N N . LEU A 1 100 ? -8.019 1.257 12.553 1.00 95.44 100 LEU A N 1
ATOM 797 C CA . LEU A 1 100 ? -7.865 2.431 13.414 1.00 95.44 100 LEU A CA 1
ATOM 798 C C . LEU A 1 100 ? -9.192 2.825 14.071 1.00 95.44 100 LEU A C 1
ATOM 800 O O . LEU A 1 100 ? -9.217 3.149 15.257 1.00 95.44 100 LEU A O 1
ATOM 804 N N . SER A 1 101 ? -10.310 2.688 13.354 1.00 93.50 101 SER A N 1
ATOM 805 C CA . SER A 1 101 ? -11.653 2.905 13.906 1.00 93.50 101 SER A CA 1
ATOM 806 C C . SER A 1 101 ? -12.001 1.941 15.040 1.00 93.50 101 SER A C 1
ATOM 808 O O . SER A 1 101 ? -12.810 2.287 15.897 1.00 93.50 101 SER A O 1
ATOM 810 N N . ALA A 1 102 ? -11.399 0.748 15.072 1.00 94.25 102 ALA A N 1
ATOM 811 C CA . ALA A 1 102 ? -11.521 -0.174 16.196 1.00 94.25 102 ALA A CA 1
ATOM 812 C C . ALA A 1 102 ? -10.690 0.295 17.398 1.00 94.25 102 ALA A C 1
ATOM 814 O O . ALA A 1 102 ? -11.157 0.284 18.534 1.00 94.25 102 ALA A O 1
ATOM 815 N N . LEU A 1 103 ? -9.445 0.701 17.147 1.00 95.06 103 LEU A N 1
ATOM 816 C CA . LEU A 1 103 ? -8.478 1.072 18.182 1.00 95.06 103 LEU A CA 1
ATOM 817 C C . LEU A 1 103 ? -8.800 2.421 18.836 1.00 95.06 103 LEU A C 1
ATOM 819 O O . LEU A 1 103 ? -8.506 2.603 20.019 1.00 95.06 103 LEU A O 1
ATOM 823 N N . GLN A 1 104 ? -9.472 3.326 18.117 1.00 92.19 104 GLN A N 1
ATOM 824 C CA . GLN A 1 104 ? -9.859 4.639 18.641 1.00 92.19 104 GLN A CA 1
ATOM 825 C C . GLN A 1 104 ? -10.687 4.534 19.926 1.00 92.19 104 GLN A C 1
ATOM 827 O O . GLN A 1 104 ? -10.565 5.394 20.789 1.00 92.19 104 GLN A O 1
ATOM 832 N N . VAL A 1 105 ? -11.495 3.472 20.071 1.00 86.31 105 VAL A N 1
ATOM 833 C CA . VAL A 1 105 ? -12.370 3.255 21.237 1.00 86.31 105 VAL A CA 1
ATOM 834 C C . VAL A 1 105 ? -11.566 3.256 22.536 1.00 86.31 105 VAL A C 1
ATOM 836 O O . VAL A 1 105 ? -12.069 3.678 23.573 1.00 86.31 105 VAL A O 1
ATOM 839 N N . ARG A 1 106 ? -10.307 2.812 22.476 1.00 89.69 106 ARG A N 1
ATOM 840 C CA . ARG A 1 106 ? -9.431 2.695 23.640 1.00 89.69 106 ARG A CA 1
ATOM 841 C C . ARG A 1 106 ? -8.295 3.711 23.654 1.00 89.69 106 ARG A C 1
ATOM 843 O O . ARG A 1 106 ? -7.976 4.229 24.716 1.00 89.69 106 ARG A O 1
ATOM 850 N N . PHE A 1 107 ? -7.642 3.939 22.519 1.00 91.56 107 PHE A N 1
ATOM 851 C CA . PHE A 1 107 ? -6.333 4.599 22.506 1.00 91.56 107 PHE A CA 1
ATOM 852 C C . PHE A 1 107 ? -6.387 6.080 22.115 1.00 91.56 107 PHE A C 1
ATOM 854 O O . PHE A 1 107 ? -5.551 6.857 22.562 1.00 91.56 107 PHE A O 1
ATOM 861 N N . PHE A 1 108 ? -7.348 6.485 21.285 1.00 92.12 108 PHE A N 1
ATOM 862 C CA . PHE A 1 108 ? -7.433 7.848 20.744 1.00 92.12 108 PHE A CA 1
ATOM 863 C C . PHE A 1 108 ? -8.893 8.215 20.419 1.00 92.12 108 PHE A C 1
ATOM 865 O O . PHE A 1 108 ? -9.262 8.366 19.250 1.00 92.12 108 PHE A O 1
ATOM 872 N N . PRO A 1 109 ? -9.755 8.331 21.445 1.00 91.50 109 PRO A N 1
ATOM 873 C CA . PRO A 1 109 ? -11.189 8.513 21.250 1.00 91.50 109 PRO A CA 1
ATOM 874 C C . PRO A 1 109 ? -11.488 9.785 20.451 1.00 91.50 109 PRO A C 1
ATOM 876 O O . PRO A 1 109 ? -11.016 10.870 20.783 1.00 91.50 109 PRO A O 1
ATOM 879 N N . GLY A 1 110 ? -12.265 9.633 19.376 1.00 90.56 110 GLY A N 1
ATOM 880 C CA . GLY A 1 110 ? -12.695 10.733 18.508 1.00 90.56 110 GLY A CA 1
ATOM 881 C C . GLY A 1 110 ? -11.652 11.234 17.504 1.00 90.56 110 GLY A C 1
ATOM 882 O O . GLY A 1 110 ? -11.969 12.144 16.747 1.00 90.56 110 GLY A O 1
ATOM 883 N N . ARG A 1 111 ? -10.445 10.647 17.458 1.00 93.00 111 ARG A N 1
ATOM 884 C CA . ARG A 1 111 ? -9.313 11.151 16.650 1.00 93.00 111 ARG A CA 1
ATOM 885 C C . ARG A 1 111 ? -8.873 10.219 15.514 1.00 93.00 111 ARG A C 1
ATOM 887 O O . ARG A 1 111 ? -7.712 10.209 15.109 1.00 93.00 111 ARG A O 1
ATOM 894 N N . VAL A 1 112 ? -9.774 9.367 15.017 1.00 92.62 112 VAL A N 1
ATOM 895 C CA . VAL A 1 112 ? -9.428 8.367 13.988 1.00 92.62 112 VAL A CA 1
ATOM 896 C C . VAL A 1 112 ? -8.945 8.997 12.679 1.00 92.62 112 VAL A C 1
ATOM 898 O O . VAL A 1 112 ? -8.059 8.445 12.034 1.00 92.62 112 VAL A O 1
ATOM 901 N N . LYS A 1 113 ? -9.494 10.153 12.285 1.00 92.62 113 LYS A N 1
ATOM 902 C CA . LYS A 1 113 ? -9.145 10.812 11.018 1.00 92.62 113 LYS A CA 1
ATOM 903 C C . LYS A 1 113 ? -7.722 11.360 11.059 1.00 92.62 113 LYS A C 1
ATOM 905 O O . LYS A 1 113 ? -6.990 11.230 10.087 1.00 92.62 113 LYS A O 1
ATOM 910 N N . GLU A 1 114 ? -7.330 11.920 12.194 1.00 94.38 114 GLU A N 1
ATOM 911 C CA . GLU A 1 114 ? -6.008 12.470 12.458 1.00 94.38 114 GLU A CA 1
ATOM 912 C C . GLU A 1 114 ? -4.957 11.363 12.493 1.00 94.38 114 GLU A C 1
ATOM 914 O O . GLU A 1 114 ? -3.909 11.500 11.871 1.00 94.38 114 GLU A O 1
ATOM 919 N N . VAL A 1 115 ? -5.252 10.242 13.162 1.00 94.19 115 VAL A N 1
ATOM 920 C CA . VAL A 1 115 ? -4.339 9.088 13.201 1.00 94.19 115 VAL A CA 1
ATOM 921 C C . VAL A 1 115 ? -4.221 8.432 11.824 1.00 94.19 115 VAL A C 1
ATOM 923 O O . VAL A 1 115 ? -3.128 8.042 11.426 1.00 94.19 115 VAL A O 1
ATOM 926 N N . PHE A 1 116 ? -5.316 8.353 11.065 1.00 95.06 116 PHE A N 1
ATOM 927 C CA . PHE A 1 116 ? -5.284 7.838 9.697 1.00 95.06 116 PHE A CA 1
ATOM 928 C C . PHE A 1 116 ? -4.477 8.738 8.754 1.00 95.06 116 PHE A C 1
ATOM 930 O O . PHE A 1 116 ? -3.663 8.242 7.981 1.00 95.06 116 PHE A O 1
ATOM 937 N N . ALA A 1 117 ? -4.650 10.059 8.847 1.00 95.44 117 ALA A N 1
ATOM 938 C CA . ALA A 1 117 ? -3.837 11.007 8.093 1.00 95.44 117 ALA A CA 1
ATOM 939 C C . ALA A 1 117 ? -2.356 10.906 8.483 1.00 95.44 117 ALA A C 1
ATOM 941 O O . ALA A 1 117 ? -1.498 10.882 7.607 1.00 95.44 117 ALA A O 1
ATOM 942 N N . PHE A 1 118 ? -2.055 10.788 9.780 1.00 95.06 118 PHE A N 1
ATOM 943 C CA . PHE A 1 118 ? -0.691 10.597 10.270 1.00 95.06 118 PHE A CA 1
ATOM 944 C C . PHE A 1 118 ? -0.043 9.324 9.716 1.00 95.06 118 PHE A C 1
ATOM 946 O O . PHE A 1 118 ? 1.101 9.385 9.279 1.00 95.06 118 PHE A O 1
ATOM 953 N N . TYR A 1 119 ? -0.779 8.208 9.677 1.00 94.44 119 TYR A N 1
ATOM 954 C CA . TYR A 1 119 ? -0.303 6.956 9.085 1.00 94.44 119 TYR A CA 1
ATOM 955 C C . TYR A 1 119 ? 0.134 7.155 7.627 1.00 94.44 119 TYR A C 1
ATOM 957 O O . TYR A 1 119 ? 1.265 6.845 7.279 1.00 94.44 119 TYR A O 1
ATOM 965 N N . ILE A 1 120 ? -0.718 7.780 6.810 1.00 94.38 120 ILE A N 1
ATOM 966 C CA . ILE A 1 120 ? -0.405 8.063 5.401 1.00 94.38 120 ILE A CA 1
ATOM 967 C C . ILE A 1 120 ? 0.803 9.006 5.277 1.00 94.38 120 ILE A C 1
ATOM 969 O O . ILE A 1 120 ? 1.673 8.805 4.435 1.00 94.38 120 ILE A O 1
ATOM 973 N N . ILE A 1 121 ? 0.868 10.050 6.108 1.00 95.56 121 ILE A N 1
ATOM 974 C CA . ILE A 1 121 ? 1.959 11.032 6.074 1.00 95.56 121 ILE A CA 1
ATOM 975 C C . ILE A 1 121 ? 3.303 10.380 6.413 1.00 95.56 121 ILE A C 1
ATOM 977 O O . ILE A 1 121 ? 4.300 10.735 5.791 1.00 95.56 121 ILE A O 1
ATOM 981 N N . ILE A 1 122 ? 3.348 9.437 7.358 1.00 95.00 122 ILE A N 1
ATOM 982 C CA . ILE A 1 122 ? 4.581 8.720 7.716 1.00 95.00 122 ILE A CA 1
ATOM 983 C C . ILE A 1 122 ? 5.177 8.003 6.500 1.00 95.00 122 ILE A C 1
ATOM 985 O O . ILE A 1 122 ? 6.375 8.146 6.256 1.00 95.00 122 ILE A O 1
ATOM 989 N N . ASP A 1 123 ? 4.352 7.339 5.689 1.00 90.50 123 ASP A N 1
ATOM 990 C CA . ASP A 1 123 ? 4.820 6.663 4.474 1.00 90.50 123 ASP A CA 1
ATOM 991 C C . ASP A 1 123 ? 5.400 7.660 3.456 1.00 90.50 123 ASP A C 1
ATOM 993 O O . ASP A 1 123 ? 6.499 7.463 2.929 1.00 90.50 123 ASP A O 1
ATOM 997 N N . PHE A 1 124 ? 4.715 8.786 3.222 1.00 93.50 124 PHE A N 1
ATOM 998 C CA . PHE A 1 124 ? 5.207 9.829 2.312 1.00 93.50 124 PHE A CA 1
ATOM 999 C C . PHE A 1 124 ? 6.477 10.519 2.817 1.00 93.50 124 PHE A C 1
ATOM 1001 O O . PHE A 1 124 ? 7.360 10.833 2.019 1.00 93.50 124 PHE A O 1
ATOM 1008 N N . LEU A 1 125 ? 6.596 10.748 4.126 1.00 94.50 125 LEU A N 1
ATOM 1009 C CA . LEU A 1 125 ? 7.812 11.302 4.720 1.00 94.50 125 LEU A CA 1
ATOM 1010 C C . LEU A 1 125 ? 8.990 10.336 4.568 1.00 94.50 125 LEU A C 1
ATOM 1012 O O . LEU A 1 125 ? 10.099 10.788 4.292 1.00 94.50 125 LEU A O 1
ATOM 1016 N N . GLY A 1 126 ? 8.756 9.027 4.695 1.00 92.38 126 GLY A N 1
ATOM 1017 C CA . GLY A 1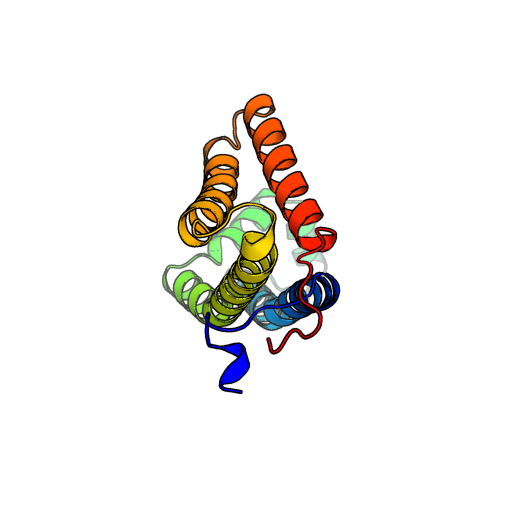 126 ? 9.775 8.008 4.442 1.00 92.38 126 GLY A CA 1
ATOM 1018 C C . GLY A 1 126 ? 10.312 8.087 3.013 1.00 92.38 126 GLY A C 1
ATOM 1019 O O . GLY A 1 126 ? 11.524 8.099 2.812 1.00 92.38 126 GLY A O 1
ATOM 1020 N N . LEU A 1 127 ? 9.425 8.238 2.024 1.00 91.12 127 LEU A N 1
ATOM 1021 C CA . LEU A 1 127 ? 9.823 8.438 0.625 1.00 91.12 127 LEU A CA 1
ATOM 1022 C C . LEU A 1 127 ? 10.591 9.751 0.421 1.00 91.12 127 LEU A C 1
ATOM 1024 O O . LEU A 1 127 ? 11.637 9.757 -0.228 1.00 91.12 127 LEU A O 1
ATOM 1028 N N . TYR A 1 128 ? 10.100 10.850 0.999 1.00 94.38 128 TYR A N 1
ATOM 1029 C CA . TYR A 1 128 ? 10.716 12.174 0.875 1.00 94.38 128 TYR A CA 1
ATOM 1030 C C . TYR A 1 128 ? 12.133 12.226 1.463 1.00 94.38 128 TYR A C 1
ATOM 1032 O O . TYR A 1 128 ? 13.021 12.843 0.885 1.00 94.38 128 TYR A O 1
ATOM 1040 N N . PHE A 1 129 ? 12.363 11.556 2.593 1.00 94.94 129 PHE A N 1
ATOM 1041 C CA . PHE A 1 129 ? 13.666 11.512 3.262 1.00 94.94 129 PHE A CA 1
ATOM 1042 C C . PHE A 1 129 ? 14.509 10.281 2.901 1.00 94.94 129 PHE A C 1
ATOM 1044 O O . PHE A 1 129 ? 15.470 9.986 3.609 1.00 94.94 129 PHE A O 1
ATOM 1051 N N . SER A 1 130 ? 14.189 9.577 1.812 1.00 92.81 130 SER A N 1
ATOM 1052 C CA . SER A 1 130 ? 14.876 8.339 1.408 1.00 92.81 130 SER A CA 1
ATOM 1053 C C . SER A 1 130 ? 16.389 8.501 1.189 1.00 92.81 130 SER A C 1
ATOM 1055 O O . SER A 1 130 ? 17.142 7.561 1.432 1.00 92.81 130 SER A O 1
ATOM 1057 N N . GLU A 1 131 ? 16.857 9.697 0.822 1.00 95.38 131 GLU A N 1
ATOM 1058 C CA . GLU A 1 131 ? 18.289 9.998 0.665 1.00 95.38 131 GLU A CA 1
ATOM 1059 C C . GLU A 1 131 ? 19.030 10.188 2.004 1.00 95.38 131 GLU A C 1
ATOM 1061 O O . GLU A 1 131 ? 20.249 10.026 2.074 1.00 95.38 131 GLU A O 1
ATOM 1066 N N . ASN A 1 132 ? 18.321 10.506 3.094 1.00 95.88 132 ASN A N 1
ATOM 1067 C CA . ASN A 1 132 ? 18.908 10.634 4.427 1.00 95.88 132 ASN A CA 1
ATOM 1068 C C . ASN A 1 132 ? 18.652 9.360 5.234 1.00 95.88 132 ASN A C 1
ATOM 1070 O O . ASN A 1 132 ? 17.626 9.230 5.903 1.00 95.88 132 ASN A O 1
ATOM 1074 N N . ALA A 1 133 ? 19.625 8.447 5.215 1.00 94.94 133 ALA A N 1
ATOM 1075 C CA . ALA A 1 133 ? 19.506 7.132 5.841 1.00 94.94 133 ALA A CA 1
ATOM 1076 C C . ALA A 1 133 ? 19.030 7.191 7.304 1.00 94.94 133 ALA A C 1
ATOM 1078 O O . ALA A 1 133 ? 18.137 6.440 7.689 1.00 94.94 133 ALA A O 1
ATOM 1079 N N . THR A 1 134 ? 19.578 8.094 8.121 1.00 96.12 134 THR A N 1
ATOM 1080 C CA . THR A 1 134 ? 19.208 8.199 9.542 1.00 96.12 134 THR A CA 1
ATOM 1081 C C . THR A 1 134 ? 17.744 8.597 9.715 1.00 96.12 134 THR A C 1
ATOM 1083 O O . THR A 1 134 ? 17.023 7.963 10.484 1.00 96.12 134 THR A O 1
ATOM 1086 N N . ILE A 1 135 ? 17.287 9.626 8.994 1.00 95.00 135 ILE A N 1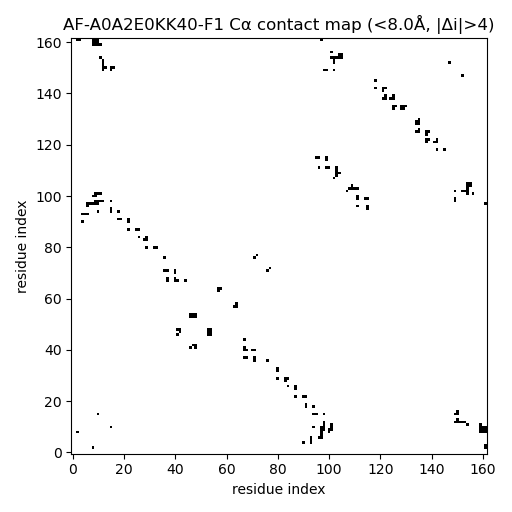
ATOM 1087 C CA . ILE A 1 135 ? 15.897 10.097 9.079 1.00 95.00 135 ILE A CA 1
ATOM 1088 C C . ILE A 1 135 ? 14.943 9.040 8.515 1.00 95.00 135 ILE A C 1
ATOM 1090 O O . ILE A 1 135 ? 13.936 8.731 9.153 1.00 95.00 135 ILE A O 1
ATOM 1094 N N . TYR A 1 136 ? 15.288 8.440 7.374 1.00 95.56 136 TYR A N 1
ATOM 1095 C CA . TYR A 1 136 ? 14.533 7.346 6.770 1.00 95.56 136 TYR A CA 1
ATOM 1096 C C . TYR A 1 136 ? 14.310 6.198 7.759 1.00 95.56 136 TYR A C 1
ATOM 1098 O O . TYR A 1 136 ? 13.171 5.793 7.981 1.00 95.56 136 TYR A O 1
ATOM 1106 N N . TRP A 1 137 ? 15.370 5.713 8.415 1.00 95.25 137 TRP A N 1
ATOM 1107 C CA . TRP A 1 137 ? 15.260 4.603 9.364 1.00 95.25 137 TRP A CA 1
ATOM 1108 C C . TRP A 1 137 ? 14.422 4.952 10.593 1.00 95.25 137 TRP A C 1
ATOM 1110 O O . TRP A 1 137 ? 13.650 4.113 11.054 1.00 95.25 137 TRP A O 1
ATOM 1120 N N . ILE A 1 138 ? 14.517 6.184 11.103 1.00 95.88 138 ILE A N 1
ATOM 1121 C CA . ILE A 1 138 ? 13.659 6.644 12.205 1.00 95.88 138 ILE A CA 1
ATOM 1122 C C . ILE A 1 138 ? 12.183 6.592 11.787 1.00 95.88 138 ILE A C 1
ATOM 1124 O O . ILE A 1 138 ? 11.356 6.050 12.522 1.00 95.88 138 ILE A O 1
ATOM 1128 N N . ILE A 1 139 ? 11.849 7.110 10.603 1.00 96.06 139 ILE A N 1
ATOM 1129 C CA . ILE A 1 139 ? 10.475 7.106 10.080 1.00 96.06 139 ILE A CA 1
ATOM 1130 C C . ILE A 1 139 ? 9.994 5.672 9.826 1.00 96.06 139 ILE A C 1
ATOM 1132 O O . ILE A 1 139 ? 8.886 5.324 10.228 1.00 96.06 139 ILE A O 1
ATOM 1136 N N . ALA A 1 140 ? 10.836 4.820 9.238 1.00 94.19 140 ALA A N 1
ATOM 1137 C CA . ALA A 1 140 ? 10.520 3.420 8.969 1.00 94.19 140 ALA A CA 1
ATOM 1138 C C . ALA A 1 140 ? 10.228 2.637 10.260 1.00 94.19 140 ALA A C 1
ATOM 1140 O O . ALA A 1 140 ? 9.282 1.853 10.305 1.00 94.19 140 ALA A O 1
ATOM 1141 N N . ILE A 1 141 ? 10.985 2.882 11.336 1.00 95.94 141 ILE A N 1
ATOM 1142 C CA . ILE A 1 141 ? 10.725 2.279 12.652 1.00 95.94 141 ILE A CA 1
ATOM 1143 C C . ILE A 1 141 ? 9.384 2.759 13.218 1.00 95.94 141 ILE A C 1
ATOM 1145 O O . ILE A 1 141 ? 8.641 1.951 13.777 1.00 95.94 141 ILE A O 1
ATOM 1149 N N . ILE A 1 142 ? 9.048 4.044 13.067 1.00 95.75 142 ILE A N 1
ATOM 1150 C CA . ILE A 1 142 ? 7.744 4.578 13.493 1.00 95.75 142 ILE A CA 1
ATOM 1151 C C . ILE A 1 142 ? 6.609 3.918 12.700 1.00 95.75 142 ILE A C 1
ATOM 1153 O O . ILE A 1 142 ? 5.638 3.469 13.309 1.00 95.75 142 ILE A O 1
ATOM 1157 N N . GLY A 1 143 ? 6.737 3.811 11.375 1.00 94.50 143 GLY A N 1
ATOM 1158 C CA . GLY A 1 143 ? 5.767 3.121 10.518 1.00 94.50 143 GLY A CA 1
ATOM 1159 C C . GLY A 1 143 ? 5.570 1.663 10.937 1.00 94.50 143 GLY A C 1
ATOM 1160 O O . GLY A 1 143 ? 4.451 1.240 11.227 1.00 94.50 143 GLY A O 1
ATOM 1161 N N . LEU A 1 144 ? 6.668 0.927 11.122 1.00 94.69 144 LEU A N 1
ATOM 1162 C CA . LEU A 1 144 ? 6.633 -0.462 11.579 1.00 94.69 144 LEU A CA 1
ATOM 1163 C C . LEU A 1 144 ? 5.995 -0.600 12.970 1.00 94.69 144 LEU A C 1
ATOM 1165 O O . LEU A 1 144 ? 5.220 -1.527 13.212 1.00 94.69 144 LEU A O 1
ATOM 1169 N N . ALA A 1 145 ? 6.261 0.331 13.888 1.00 95.50 145 ALA A N 1
ATOM 1170 C CA . ALA A 1 145 ? 5.615 0.349 15.196 1.00 95.50 145 ALA A CA 1
ATOM 1171 C C . ALA A 1 145 ? 4.095 0.567 15.089 1.00 95.50 145 ALA A C 1
ATOM 1173 O O . ALA A 1 145 ? 3.341 -0.073 15.827 1.00 95.50 145 ALA A O 1
ATOM 1174 N N . LEU A 1 146 ? 3.628 1.417 14.165 1.00 94.62 146 LEU A N 1
ATOM 1175 C CA . LEU A 1 146 ? 2.197 1.602 13.892 1.00 94.62 146 LEU A CA 1
ATOM 1176 C C . LEU A 1 146 ? 1.562 0.331 13.323 1.00 94.62 146 LEU A C 1
ATOM 1178 O O . LEU A 1 146 ? 0.479 -0.051 13.771 1.00 94.62 146 LEU A O 1
ATOM 1182 N N . ASP A 1 147 ? 2.233 -0.358 12.402 1.00 93.94 147 ASP A N 1
ATOM 1183 C CA . ASP A 1 147 ? 1.735 -1.614 11.835 1.00 93.94 147 ASP A CA 1
ATOM 1184 C C . ASP A 1 147 ? 1.630 -2.719 12.890 1.00 93.94 147 ASP A C 1
ATOM 1186 O O . ASP A 1 147 ? 0.593 -3.385 12.996 1.00 93.94 147 ASP A O 1
ATOM 1190 N N . LEU A 1 148 ? 2.651 -2.872 13.740 1.00 95.44 148 LEU A N 1
ATOM 1191 C CA . LEU A 1 148 ? 2.617 -3.806 14.870 1.00 95.44 148 LEU A CA 1
ATOM 1192 C C . LEU A 1 148 ? 1.521 -3.436 15.874 1.00 95.44 148 LEU A C 1
ATOM 1194 O O . LEU A 1 148 ? 0.802 -4.311 16.367 1.00 95.44 148 LEU A O 1
ATOM 1198 N N . PHE A 1 149 ? 1.349 -2.146 16.158 1.00 95.31 149 PHE A N 1
ATOM 1199 C CA . PHE A 1 149 ? 0.271 -1.661 17.010 1.00 95.31 149 PHE A CA 1
ATOM 1200 C C . PHE A 1 149 ? -1.109 -1.978 16.415 1.00 95.31 149 PHE A C 1
ATOM 1202 O O . PHE A 1 149 ? -2.006 -2.418 17.138 1.00 95.31 149 PHE A O 1
ATOM 1209 N N . MET A 1 150 ? -1.288 -1.833 15.102 1.00 95.25 150 MET A N 1
ATOM 1210 C CA . MET A 1 150 ? -2.527 -2.219 14.427 1.00 95.25 150 MET A CA 1
ATOM 1211 C C . MET A 1 150 ? -2.759 -3.730 14.471 1.00 95.25 150 MET A C 1
ATOM 1213 O O . MET A 1 150 ? -3.895 -4.166 14.694 1.00 95.25 150 MET A O 1
ATOM 1217 N N . LEU A 1 151 ? -1.705 -4.530 14.330 1.00 95.50 151 LEU A N 1
ATOM 1218 C CA . LEU A 1 151 ? -1.773 -5.987 14.360 1.00 95.50 151 LEU A CA 1
ATOM 1219 C C . LEU A 1 151 ? -2.167 -6.519 15.747 1.00 95.50 151 LEU A C 1
ATOM 1221 O O . LEU A 1 151 ? -3.103 -7.312 15.864 1.00 95.50 151 LEU A O 1
ATOM 1225 N N . PHE A 1 152 ? -1.504 -6.040 16.800 1.00 95.44 152 PHE A N 1
ATOM 1226 C CA . PHE A 1 152 ? -1.616 -6.605 18.150 1.00 95.44 152 PHE A CA 1
ATOM 1227 C C . PHE A 1 152 ? -2.482 -5.791 19.121 1.00 95.44 152 PHE A C 1
ATOM 1229 O O . PHE A 1 152 ? -2.878 -6.299 20.171 1.00 95.44 152 PHE A O 1
ATOM 1236 N N . GLY A 1 153 ? -2.818 -4.540 18.799 1.00 92.69 153 GLY A N 1
ATOM 1237 C CA . GLY A 1 153 ? -3.578 -3.661 19.686 1.00 92.69 153 GLY A CA 1
ATOM 1238 C C . GLY A 1 153 ? -4.964 -4.214 20.035 1.00 92.69 153 GLY A C 1
ATOM 1239 O O . GLY A 1 153 ? -5.794 -4.474 19.167 1.00 92.69 153 GLY A O 1
ATOM 1240 N N . ASN A 1 154 ? -5.282 -4.370 21.319 1.00 91.62 154 ASN A N 1
ATOM 1241 C CA . ASN A 1 154 ? -6.621 -4.814 21.717 1.00 91.62 154 ASN A CA 1
ATOM 1242 C C . ASN A 1 154 ? -7.603 -3.628 21.765 1.00 91.62 154 ASN A C 1
ATOM 1244 O O . ASN A 1 154 ? -7.491 -2.763 22.640 1.00 91.62 154 ASN A O 1
ATOM 1248 N N . SER A 1 155 ? -8.587 -3.630 20.858 1.00 88.50 155 SER A N 1
ATOM 1249 C CA . SER A 1 155 ? -9.654 -2.624 20.733 1.00 88.50 155 SER A CA 1
ATOM 1250 C C . SER A 1 155 ? -10.783 -2.743 21.764 1.00 88.50 155 SER A C 1
ATOM 1252 O O . SER A 1 155 ? -11.627 -1.857 21.827 1.00 88.50 155 SER A O 1
ATOM 1254 N N . ASN A 1 156 ? -10.829 -3.816 22.562 1.00 88.69 156 ASN A N 1
ATOM 1255 C CA . ASN A 1 156 ? -11.882 -4.118 23.547 1.00 88.69 156 ASN A CA 1
ATOM 1256 C C . ASN A 1 156 ? -13.311 -4.229 22.964 1.00 88.69 156 ASN A C 1
ATOM 1258 O O . ASN A 1 156 ? -14.304 -4.194 23.686 1.00 88.69 156 ASN A O 1
ATOM 1262 N N . ILE A 1 157 ? -13.414 -4.375 21.641 1.00 88.38 157 ILE A N 1
ATOM 1263 C CA . ILE A 1 157 ? -14.657 -4.644 20.918 1.00 88.38 157 ILE A CA 1
ATOM 1264 C C . ILE A 1 157 ? -14.815 -6.162 20.843 1.00 88.38 157 ILE A C 1
ATOM 1266 O O . ILE A 1 157 ? -13.909 -6.840 20.365 1.00 88.38 157 ILE A O 1
ATOM 1270 N N . LYS A 1 158 ? -15.949 -6.689 21.316 1.00 81.38 158 LYS A N 1
ATOM 1271 C CA . LYS A 1 158 ? -16.226 -8.135 21.289 1.00 81.38 158 LYS A CA 1
ATOM 1272 C C . LYS A 1 158 ? -16.534 -8.627 19.875 1.00 81.38 158 LYS A C 1
ATOM 1274 O O . LYS A 1 158 ? -15.912 -9.574 19.413 1.00 81.38 158 LYS A O 1
ATOM 1279 N N . ASP A 1 159 ? -17.427 -7.920 19.180 1.00 84.94 159 ASP A N 1
ATOM 1280 C CA . ASP A 1 159 ? -17.907 -8.314 17.857 1.00 84.94 159 ASP A CA 1
ATOM 1281 C C . ASP A 1 159 ? -17.524 -7.288 16.793 1.00 84.94 159 ASP A C 1
ATOM 1283 O O . ASP A 1 159 ? -18.022 -6.159 16.756 1.00 84.94 159 ASP A O 1
ATOM 1287 N N . HIS A 1 160 ? -16.645 -7.707 15.888 1.00 85.38 160 HIS A N 1
ATOM 1288 C CA . HIS A 1 160 ? -16.272 -6.941 14.708 1.00 85.38 160 HIS A CA 1
ATOM 1289 C C . HIS A 1 160 ? -17.190 -7.304 13.538 1.00 85.38 160 HIS A C 1
ATOM 1291 O O . HIS A 1 160 ? -17.297 -8.471 13.168 1.00 85.38 160 HIS A O 1
ATOM 1297 N N . LYS A 1 161 ? -17.843 -6.303 12.937 1.00 80.25 161 LYS A N 1
ATOM 1298 C CA . LYS A 1 161 ? -18.790 -6.495 11.817 1.00 80.25 161 LYS A CA 1
ATOM 1299 C C . LYS A 1 161 ? -18.153 -6.334 10.427 1.00 80.25 161 LYS A C 1
ATOM 1301 O O . LYS A 1 161 ? -18.839 -6.538 9.429 1.00 80.25 161 LYS A O 1
ATOM 1306 N N . GLY A 1 162 ? -16.870 -5.960 10.390 1.00 63.62 162 GLY A N 1
ATOM 1307 C CA . GLY A 1 162 ? -16.161 -5.428 9.224 1.00 63.62 162 GLY A CA 1
ATOM 1308 C C . GLY A 1 162 ? -15.665 -6.403 8.178 1.00 63.62 162 GLY A C 1
ATOM 1309 O O . GLY A 1 162 ? -15.241 -7.532 8.510 1.00 63.62 162 GLY A O 1
#

Radius of gyration: 20.7 Å; Cα contacts (8 Å, |Δi|>4): 135; chains: 1; bounding box: 47×30×55 Å

Sequence (162 aa):
MRKYFQFTETISGLNYFLRLLFFIVLLIPVMILFFFLVGKEIMASGIDVMDPSSVSAIENDPALALELVTGTFTTGNIIILFLVFLPGLWFILATVYKRLSALQVRFFPGRVKEVFAFYIIIDFLGLYFSENATIYWIIAIIGLALDLFMLFGNSNIKDHKG

Solvent-accessible surface area (backbone atoms only — not comparable to full-atom values): 8860 Å² total; per-residue (Å²): 114,72,69,80,77,49,82,85,39,27,37,48,29,67,57,47,52,55,46,56,56,48,47,59,59,56,42,47,66,44,51,53,50,48,54,50,42,35,52,51,36,38,57,70,72,68,51,50,81,88,40,69,70,50,48,50,50,43,75,76,27,67,64,58,45,48,49,36,54,55,64,36,67,40,74,69,48,48,51,53,51,48,62,62,38,43,64,44,54,50,51,52,53,47,49,52,49,14,34,44,56,26,36,18,75,69,77,40,71,93,42,45,68,60,52,50,50,49,55,56,47,45,58,54,50,29,62,74,33,56,87,42,61,71,61,20,51,55,40,47,51,51,50,51,50,51,53,51,44,57,45,68,51,80,36,87,68,90,78,64,82,79

Foldseek 3Di:
DVLLQDLPFADDLVVLVVLVVVLVVLCVVLVVLLVVLLVVLCVVVVQDPVDPVSVVVCVVDVVVVVCSSVVSPDVVNVVVSCVSCVVSVSNNLSSQLNLLVLQCLPDPPPCSVVVSVVLVVLVVVLVVCVVPVVSNVVSVVVNVVVSVCSNPPDSVDPDTPD

Secondary structure (DSSP, 8-state):
-GGGG-TT----HHHHHHHHHHHHHHTHHHHHHHHHHHHHHHHHTT--TTSHHHHHHHHH-HHHHHHHHHHT--HHHHHHHHHHHHHHHHHHHHHHHHHHHHHHHHHSTT-HHHHHHHHHHHHHHHHHTTT-HHHHHHHHHHHHHHHHHHHH-----S----

Mean predicted aligned error: 5.86 Å

pLDDT: mean 90.38, std 9.03, range [49.62, 96.69]